Protein AF-A0A0K0DAY3-F1 (afdb_monomer)

Radius of gyration: 32.61 Å; Cα contacts (8 Å, |Δi|>4): 33; chains: 1; bounding box: 75×52×71 Å

pLDDT: mean 74.37, std 17.99, range [33.16, 95.38]

Secondary structure (DSSP, 8-state):
-HHHHHTT--HHHHHHHHHHHHSPPPPEEPTTS-EE--HHHHHHHHHHHHHHHHH-------------S-------HHHHHHHHHHS-------------PPPPP-----------------

Organism: Angiostrongylus cantonensis (NCBI:txid6313)

Mean predicted aligned error: 21.18 Å

Foldseek 3Di:
DVVCVVVVHDPVVVVVVVVVVPDQQAFDAAPVRDTHSDPVVVVVRVVVVVCCVVVPDDPDPPPPPPPPVPPPPPCDVVNVVCVVVVDDPDPDDPPDPPDDDDDDDDDDDDDDDDDDDDDDDD

Solvent-accessible surface area (backbone atoms only — not comparable to full-atom values): 8373 Å² total; per-residue (Å²): 85,68,69,29,54,76,68,75,42,62,45,71,58,46,50,50,50,50,51,58,68,69,52,72,72,75,59,44,69,45,96,92,65,51,74,35,63,50,66,72,60,40,50,49,53,53,49,53,53,51,48,53,62,72,68,59,73,75,82,66,76,79,78,74,74,69,84,76,72,79,69,72,73,87,75,49,70,67,56,56,53,46,54,63,68,67,53,77,81,70,76,75,80,75,86,70,87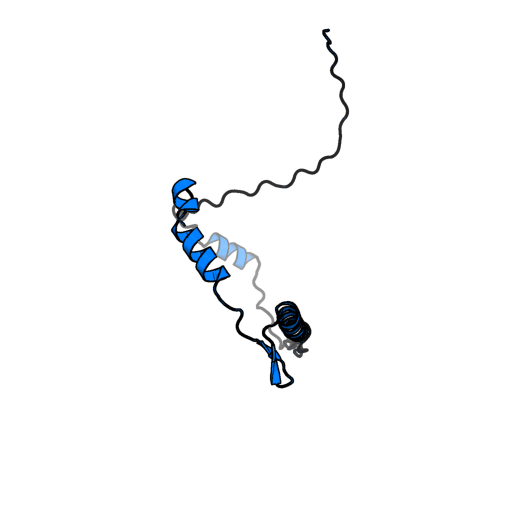,74,83,74,82,82,82,80,80,88,80,80,92,79,87,83,91,82,91,82,86,91,83,89,87,133

Structure (mmCIF, N/CA/C/O backbone):
data_AF-A0A0K0DAY3-F1
#
_entry.id   AF-A0A0K0DAY3-F1
#
loop_
_atom_site.group_PDB
_atom_site.id
_atom_site.type_symbol
_atom_site.label_atom_id
_atom_site.label_alt_id
_atom_site.label_comp_id
_atom_site.label_asym_id
_atom_site.label_entity_id
_atom_site.label_seq_id
_atom_site.pdbx_PDB_ins_code
_atom_site.Cartn_x
_atom_site.Cartn_y
_atom_site.Cartn_z
_atom_site.occupancy
_atom_site.B_iso_or_equiv
_atom_site.auth_seq_id
_atom_site.auth_comp_id
_atom_site.auth_asym_id
_atom_site.auth_atom_id
_atom_site.pdbx_PDB_model_num
ATOM 1 N N . MET A 1 1 ? 26.065 -5.518 -11.475 1.00 83.56 1 MET A N 1
ATOM 2 C CA . MET A 1 1 ? 26.593 -6.490 -10.483 1.00 83.56 1 MET A CA 1
ATOM 3 C C . MET A 1 1 ? 28.105 -6.432 -10.414 1.00 83.56 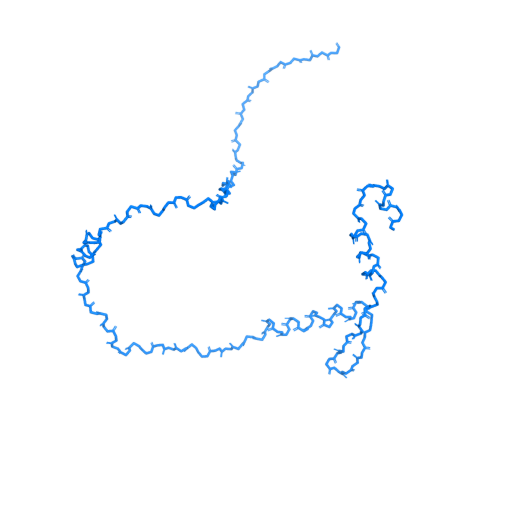1 MET A C 1
ATOM 5 O O . MET A 1 1 ? 28.600 -6.288 -9.309 1.00 83.56 1 MET A O 1
ATOM 9 N N . VAL A 1 2 ? 28.798 -6.466 -11.558 1.00 90.25 2 VAL A N 1
ATOM 10 C CA . VAL A 1 2 ? 30.248 -6.210 -11.654 1.00 90.25 2 VAL A CA 1
ATOM 11 C C . VAL A 1 2 ? 30.626 -4.896 -10.961 1.00 90.25 2 VAL A C 1
ATOM 13 O O . VAL A 1 2 ? 31.350 -4.930 -9.981 1.00 90.25 2 VAL A O 1
ATOM 16 N N . GLU A 1 3 ? 29.967 -3.791 -11.314 1.00 90.81 3 GLU A N 1
ATOM 17 C CA . GLU A 1 3 ? 30.142 -2.484 -10.650 1.00 90.81 3 GLU A CA 1
ATOM 18 C C . GLU A 1 3 ? 29.949 -2.529 -9.117 1.00 90.81 3 GLU A C 1
ATOM 20 O O . GLU A 1 3 ? 30.635 -1.849 -8.360 1.00 90.81 3 GLU A O 1
ATOM 25 N N . ALA A 1 4 ? 29.011 -3.347 -8.622 1.00 90.94 4 ALA A N 1
ATOM 26 C CA . ALA A 1 4 ? 28.788 -3.485 -7.183 1.00 90.94 4 ALA A CA 1
ATOM 27 C C . ALA A 1 4 ? 29.908 -4.292 -6.514 1.00 90.94 4 ALA A C 1
ATOM 29 O O . ALA A 1 4 ? 30.287 -3.960 -5.398 1.00 90.94 4 ALA A O 1
ATOM 30 N N . ALA A 1 5 ? 30.435 -5.316 -7.188 1.00 88.62 5 ALA A N 1
ATOM 31 C CA . ALA A 1 5 ? 31.583 -6.079 -6.715 1.00 88.62 5 ALA A CA 1
ATOM 32 C C . ALA A 1 5 ? 32.853 -5.212 -6.690 1.00 88.62 5 ALA A C 1
ATOM 34 O O . ALA A 1 5 ? 33.562 -5.212 -5.690 1.00 88.62 5 ALA A O 1
ATOM 35 N N . GLU A 1 6 ? 33.080 -4.414 -7.736 1.00 92.56 6 GLU A N 1
ATOM 36 C CA . GLU A 1 6 ? 34.196 -3.462 -7.827 1.00 92.56 6 GLU A CA 1
ATOM 37 C C . GLU A 1 6 ? 34.113 -2.374 -6.750 1.00 92.56 6 GLU A C 1
ATOM 39 O O . GLU A 1 6 ? 35.113 -2.029 -6.131 1.00 92.56 6 GLU A O 1
ATOM 44 N N . ALA A 1 7 ? 32.908 -1.879 -6.458 1.00 94.38 7 ALA A N 1
ATOM 45 C CA . ALA A 1 7 ? 32.684 -0.875 -5.422 1.00 94.38 7 ALA A CA 1
ATOM 46 C C . ALA A 1 7 ? 32.598 -1.446 -3.989 1.00 94.38 7 ALA A C 1
ATOM 48 O O . ALA A 1 7 ? 32.234 -0.709 -3.072 1.00 94.38 7 ALA A O 1
ATOM 49 N N . GLY A 1 8 ? 32.831 -2.751 -3.782 1.00 92.94 8 GLY A N 1
ATOM 50 C CA . GLY A 1 8 ? 32.694 -3.406 -2.470 1.00 92.94 8 GLY A CA 1
ATOM 51 C C . GLY A 1 8 ? 31.265 -3.387 -1.900 1.00 92.94 8 GLY A C 1
ATOM 52 O O . GLY A 1 8 ? 31.049 -3.549 -0.700 1.00 92.94 8 GLY A O 1
ATOM 53 N N . LYS A 1 9 ? 30.262 -3.161 -2.752 1.00 92.94 9 LYS A N 1
ATOM 54 C CA . LYS A 1 9 ? 28.839 -3.102 -2.402 1.00 92.94 9 LYS A CA 1
ATOM 55 C C . LYS A 1 9 ? 28.224 -4.506 -2.420 1.00 92.94 9 LYS A C 1
ATOM 57 O O . LYS A 1 9 ? 28.708 -5.440 -3.051 1.00 92.94 9 LYS A O 1
ATOM 62 N N . SER A 1 10 ? 27.075 -4.665 -1.761 1.00 94.88 10 SER A N 1
ATOM 63 C CA . SER A 1 10 ? 26.371 -5.954 -1.711 1.00 94.88 10 SER A CA 1
ATOM 64 C C . SER A 1 10 ? 25.886 -6.412 -3.095 1.00 94.88 10 SER A C 1
ATOM 66 O O . SER A 1 10 ? 24.924 -5.865 -3.646 1.00 94.88 10 SER A O 1
ATOM 68 N N . ILE A 1 11 ? 26.483 -7.492 -3.611 1.00 95.38 11 ILE A N 1
ATOM 69 C CA . ILE A 1 11 ? 26.072 -8.155 -4.860 1.00 95.38 11 ILE A CA 1
ATOM 70 C C . ILE A 1 11 ? 24.615 -8.626 -4.771 1.00 95.38 11 ILE A C 1
ATOM 72 O O . ILE A 1 11 ? 23.840 -8.418 -5.704 1.00 95.38 11 ILE A O 1
ATOM 76 N N . ARG A 1 12 ? 24.196 -9.179 -3.621 1.00 95.06 12 ARG A N 1
ATOM 77 C CA . ARG A 1 12 ? 22.806 -9.615 -3.387 1.00 95.06 12 ARG A CA 1
ATOM 78 C C . ARG A 1 12 ? 21.817 -8.458 -3.536 1.00 95.06 12 ARG A C 1
ATOM 80 O O . ARG A 1 12 ? 20.755 -8.634 -4.135 1.00 95.06 12 ARG A O 1
ATOM 87 N N . LYS A 1 13 ? 22.156 -7.277 -3.008 1.00 93.75 13 LYS A N 1
ATOM 88 C CA . LYS A 1 13 ? 21.317 -6.076 -3.130 1.00 93.75 13 LYS A CA 1
ATOM 89 C C . LYS A 1 13 ? 21.260 -5.591 -4.579 1.00 93.75 13 LYS A C 1
ATOM 91 O O . LYS A 1 13 ? 20.166 -5.321 -5.063 1.00 93.75 13 LYS A O 1
ATOM 96 N N . ALA A 1 14 ? 22.398 -5.562 -5.276 1.00 94.38 14 ALA A N 1
ATOM 97 C CA . ALA A 1 14 ? 22.475 -5.166 -6.683 1.00 94.38 14 ALA A CA 1
ATOM 98 C C . ALA A 1 14 ? 21.703 -6.120 -7.614 1.00 94.38 14 ALA A C 1
ATOM 100 O O . ALA A 1 14 ? 21.032 -5.684 -8.547 1.00 94.38 14 ALA A O 1
ATOM 101 N N . HIS A 1 15 ? 21.755 -7.425 -7.343 1.00 92.94 15 HIS A N 1
ATOM 102 C CA . HIS A 1 15 ? 20.961 -8.415 -8.065 1.00 92.94 15 HIS A CA 1
ATOM 103 C C . HIS A 1 15 ? 19.460 -8.188 -7.844 1.00 92.94 15 HIS A C 1
ATOM 105 O O . HIS A 1 15 ? 18.690 -8.149 -8.801 1.00 92.94 15 HIS A O 1
ATOM 111 N N . ARG A 1 16 ? 19.039 -7.968 -6.588 1.00 93.25 16 ARG A N 1
ATOM 112 C CA . ARG A 1 16 ? 17.636 -7.678 -6.257 1.00 93.25 16 ARG A CA 1
ATOM 113 C C . ARG A 1 16 ? 17.143 -6.398 -6.931 1.00 93.25 16 ARG A C 1
ATOM 115 O O . ARG A 1 16 ? 16.060 -6.409 -7.500 1.00 93.25 16 ARG A O 1
ATOM 122 N N . SER A 1 17 ? 17.915 -5.313 -6.897 1.00 89.44 17 SER A N 1
ATOM 123 C CA . SER A 1 17 ? 17.518 -4.059 -7.548 1.00 89.44 17 SER A CA 1
ATOM 124 C C . SER A 1 17 ? 17.414 -4.209 -9.063 1.00 89.44 17 SER A C 1
ATOM 126 O O . SER A 1 17 ? 16.488 -3.670 -9.656 1.00 89.44 17 SER A O 1
ATOM 128 N N . PHE A 1 18 ? 18.310 -4.980 -9.686 1.00 87.44 18 PHE A N 1
ATOM 129 C CA . PHE A 1 18 ? 18.237 -5.275 -11.115 1.00 87.44 18 PHE A CA 1
ATOM 130 C C . PHE A 1 18 ? 16.995 -6.101 -11.471 1.00 87.44 18 PHE A C 1
ATOM 132 O O . PHE A 1 18 ? 16.288 -5.774 -12.422 1.00 87.44 18 PHE A O 1
ATOM 139 N N . ALA A 1 19 ? 16.688 -7.133 -10.681 1.00 88.75 19 ALA A N 1
ATOM 140 C CA . ALA A 1 19 ? 15.468 -7.917 -10.848 1.00 88.75 19 ALA A CA 1
ATOM 141 C C . ALA A 1 19 ? 14.214 -7.044 -10.683 1.00 88.75 19 ALA A C 1
ATOM 143 O O . ALA A 1 19 ? 13.317 -7.106 -11.516 1.00 88.75 19 ALA A O 1
ATOM 144 N N . ASN A 1 20 ? 14.190 -6.175 -9.669 1.00 85.69 20 ASN A N 1
ATOM 145 C CA . ASN A 1 20 ? 13.092 -5.240 -9.434 1.00 85.69 20 ASN A CA 1
ATOM 146 C C . ASN A 1 20 ? 12.931 -4.230 -10.578 1.00 85.69 20 ASN A C 1
ATOM 148 O O . ASN A 1 20 ? 11.807 -3.944 -10.966 1.00 85.69 20 ASN A O 1
ATOM 152 N N . TYR A 1 21 ? 14.034 -3.725 -11.140 1.00 80.56 21 TYR A N 1
ATOM 153 C CA . TYR A 1 21 ? 14.014 -2.833 -12.303 1.00 80.56 21 TYR A CA 1
ATOM 154 C C . TYR A 1 21 ? 13.486 -3.531 -13.563 1.00 80.56 21 TYR A C 1
ATOM 156 O O . TYR A 1 21 ? 12.726 -2.948 -14.331 1.00 80.56 21 TYR A O 1
ATOM 164 N N . LYS A 1 22 ? 13.878 -4.792 -13.780 1.00 79.75 22 LYS A N 1
ATOM 165 C CA . LYS A 1 22 ? 13.428 -5.596 -14.924 1.00 79.75 22 LYS A CA 1
ATOM 166 C C . LYS A 1 22 ? 11.971 -6.046 -14.785 1.00 79.75 22 LYS A C 1
ATOM 168 O O . LYS A 1 22 ? 11.334 -6.361 -15.792 1.00 79.75 22 LYS A O 1
ATOM 173 N N . ASN A 1 23 ? 11.456 -6.108 -13.560 1.00 82.50 23 ASN A N 1
ATOM 174 C CA . ASN A 1 23 ? 10.094 -6.543 -13.309 1.00 82.50 23 ASN A CA 1
ATOM 175 C C . ASN A 1 23 ? 9.117 -5.536 -13.929 1.00 82.50 23 ASN A C 1
ATOM 177 O O . ASN A 1 23 ? 9.070 -4.370 -13.543 1.00 82.50 23 ASN A O 1
ATOM 181 N N . LYS A 1 24 ? 8.342 -5.979 -14.922 1.00 71.88 24 LYS A N 1
ATOM 182 C CA . LYS A 1 24 ? 7.304 -5.143 -15.530 1.00 71.88 24 LYS A CA 1
ATOM 183 C C . LYS A 1 24 ? 6.161 -4.983 -14.530 1.00 71.88 24 LYS A C 1
ATOM 185 O O . LYS A 1 24 ? 5.732 -5.966 -13.929 1.00 71.88 24 LYS A O 1
ATOM 190 N N . MET A 1 25 ? 5.663 -3.756 -14.370 1.00 72.44 25 MET A N 1
ATOM 191 C CA . 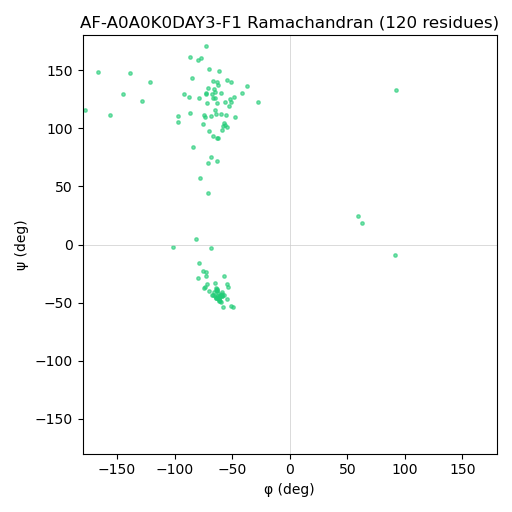MET A 1 25 ? 4.455 -3.501 -13.583 1.00 72.44 25 MET A CA 1
ATOM 192 C C . MET A 1 25 ? 3.302 -4.340 -14.149 1.00 72.44 25 MET A C 1
ATOM 194 O O . MET A 1 25 ? 2.990 -4.248 -15.337 1.00 72.44 25 MET A O 1
ATOM 198 N N . VAL A 1 26 ? 2.699 -5.181 -13.307 1.00 80.56 26 VAL A N 1
ATOM 199 C CA . VAL A 1 26 ? 1.493 -5.940 -13.659 1.00 80.56 26 VAL A CA 1
ATOM 200 C C . VAL A 1 26 ? 0.355 -4.940 -13.823 1.00 80.56 26 VAL A C 1
ATOM 202 O O . VAL A 1 26 ? 0.171 -4.089 -12.958 1.00 80.56 26 VAL A O 1
ATOM 205 N N . ALA A 1 27 ? -0.383 -5.010 -14.930 1.00 84.94 27 ALA A N 1
ATOM 206 C CA . ALA A 1 27 ? -1.494 -4.099 -15.173 1.00 84.94 27 ALA A CA 1
ATOM 207 C C . ALA A 1 27 ? -2.550 -4.220 -14.061 1.00 84.94 27 ALA A C 1
ATOM 209 O O . ALA A 1 27 ? -2.986 -5.329 -13.750 1.00 84.94 27 ALA A O 1
ATOM 210 N N . LEU A 1 28 ? -2.976 -3.092 -13.486 1.00 90.25 28 LEU A N 1
ATOM 211 C CA . LEU A 1 28 ? -4.098 -3.075 -12.547 1.00 90.25 28 LEU A CA 1
ATOM 212 C C . LEU A 1 28 ? -5.410 -2.980 -13.302 1.00 90.25 28 LEU A C 1
ATOM 214 O O . LEU A 1 28 ? -5.520 -2.276 -14.308 1.00 90.25 28 LEU A O 1
ATOM 218 N N . ARG A 1 29 ? -6.418 -3.670 -12.779 1.00 90.94 29 ARG A N 1
ATOM 219 C CA . ARG A 1 29 ? -7.780 -3.609 -13.287 1.00 90.94 29 ARG A CA 1
ATOM 220 C C . ARG A 1 29 ? -8.553 -2.527 -12.542 1.00 90.94 29 ARG A C 1
ATOM 222 O O . ARG A 1 29 ? -8.556 -2.508 -11.315 1.00 90.94 29 ARG A O 1
ATOM 229 N N . ARG A 1 30 ? -9.214 -1.649 -13.288 1.00 90.25 30 ARG A N 1
ATOM 230 C CA . ARG A 1 30 ? -10.178 -0.692 -12.748 1.00 90.25 30 ARG A CA 1
ATOM 231 C C . ARG A 1 30 ? -11.522 -1.347 -12.427 1.00 90.25 30 ARG A C 1
ATOM 233 O O . ARG A 1 30 ? -11.839 -2.385 -13.013 1.00 90.25 30 ARG A O 1
ATOM 240 N N . PRO A 1 31 ? -12.346 -0.714 -11.574 1.00 87.81 31 PRO A N 1
ATOM 241 C CA . PRO A 1 31 ? -13.730 -1.136 -11.354 1.00 87.81 31 PRO A CA 1
ATOM 242 C C . PRO A 1 31 ? -14.549 -1.227 -12.654 1.00 87.81 31 PRO A C 1
ATOM 244 O O . PRO A 1 31 ? -15.341 -2.148 -12.813 1.00 87.81 31 PRO A O 1
ATOM 247 N N . ASP A 1 32 ? -14.283 -0.345 -13.626 1.00 88.38 32 ASP A N 1
ATOM 248 C CA . ASP A 1 32 ? -14.890 -0.359 -14.970 1.00 88.38 32 ASP A CA 1
ATOM 249 C C . ASP A 1 32 ? -14.453 -1.550 -15.857 1.00 88.38 32 ASP A C 1
ATOM 251 O O . ASP A 1 32 ? -14.937 -1.715 -16.974 1.00 88.38 32 ASP A O 1
ATOM 255 N N . GLY A 1 33 ? -13.540 -2.398 -15.370 1.00 87.94 33 GLY A N 1
ATOM 256 C CA . GLY A 1 33 ? -13.015 -3.559 -16.082 1.00 87.94 33 GLY A CA 1
ATOM 257 C C . GLY A 1 33 ? -11.755 -3.295 -16.909 1.00 87.94 33 GLY A C 1
ATOM 258 O O . GLY A 1 33 ? -11.123 -4.255 -17.352 1.00 87.94 33 GLY A O 1
ATOM 259 N N . THR A 1 34 ? -11.338 -2.041 -17.074 1.00 92.31 34 THR A N 1
ATOM 260 C CA . THR A 1 34 ? -10.187 -1.669 -17.904 1.00 92.31 34 THR A CA 1
ATOM 261 C C . THR A 1 34 ? -8.874 -2.072 -17.239 1.00 92.31 34 THR A C 1
ATOM 263 O O . THR A 1 34 ? -8.608 -1.725 -16.086 1.00 92.31 34 THR A O 1
ATOM 266 N N . LEU A 1 35 ? -8.008 -2.771 -17.975 1.00 90.38 35 LEU A N 1
ATOM 267 C CA . LEU A 1 35 ? -6.650 -3.091 -17.533 1.00 90.38 35 LEU A CA 1
ATOM 268 C C . LEU A 1 35 ? -5.689 -1.962 -17.902 1.00 90.38 35 LEU A C 1
ATOM 270 O O . LEU A 1 35 ? -5.596 -1.568 -19.061 1.00 90.38 35 LEU A O 1
ATOM 274 N N . THR A 1 36 ? -4.937 -1.466 -16.922 1.00 89.12 36 THR A N 1
ATOM 275 C CA . THR A 1 36 ? -3.984 -0.374 -17.117 1.00 89.12 36 THR A CA 1
ATOM 276 C C . THR A 1 36 ? -2.605 -0.731 -16.582 1.00 89.12 36 THR A C 1
ATOM 278 O O . THR A 1 36 ? -2.447 -1.025 -15.402 1.00 89.12 36 THR A O 1
ATOM 281 N N . ALA A 1 37 ? -1.591 -0.650 -17.445 1.00 85.56 37 ALA A N 1
ATOM 282 C CA . ALA A 1 37 ? -0.180 -0.854 -17.092 1.00 85.56 37 ALA A CA 1
ATOM 283 C C . ALA A 1 37 ? 0.609 0.464 -16.938 1.00 85.56 37 ALA A C 1
ATOM 285 O O . ALA A 1 37 ? 1.805 0.451 -16.649 1.00 85.56 37 ALA A O 1
ATOM 286 N N . TYR A 1 38 ? -0.034 1.616 -17.173 1.00 88.69 38 TYR A N 1
ATOM 287 C CA . TYR A 1 38 ? 0.611 2.923 -17.056 1.00 88.69 38 TYR A CA 1
ATOM 288 C C . TYR A 1 38 ? 0.719 3.356 -15.592 1.00 88.69 38 TYR A C 1
ATOM 290 O O . TYR A 1 38 ? -0.292 3.456 -14.898 1.00 88.69 38 TYR A O 1
ATOM 298 N N . ARG A 1 39 ? 1.939 3.691 -15.152 1.00 87.56 39 ARG A N 1
ATOM 299 C CA . ARG A 1 39 ? 2.257 4.016 -13.754 1.00 87.56 39 ARG A CA 1
ATOM 300 C C . ARG A 1 39 ? 1.312 5.044 -13.124 1.00 87.56 39 ARG A C 1
ATOM 302 O O . ARG A 1 39 ? 0.718 4.727 -12.104 1.00 87.56 39 ARG A O 1
ATOM 309 N N . LYS A 1 40 ? 1.107 6.224 -13.730 1.00 90.50 40 LYS A N 1
ATOM 310 C CA . LYS A 1 40 ? 0.234 7.254 -13.118 1.00 90.50 40 LYS A CA 1
ATOM 311 C C . LYS A 1 40 ? -1.223 6.811 -13.019 1.00 90.50 40 LYS A C 1
ATOM 313 O O . LYS A 1 40 ? -1.942 7.207 -12.109 1.00 90.50 40 LYS A O 1
ATOM 318 N N . ALA A 1 41 ? -1.681 6.014 -13.979 1.00 89.69 41 ALA A N 1
ATOM 319 C CA . ALA A 1 41 ? -3.044 5.511 -13.953 1.00 89.69 41 ALA A CA 1
ATOM 320 C C . ALA A 1 41 ? -3.205 4.413 -12.893 1.00 89.69 41 ALA A C 1
ATOM 322 O O . ALA A 1 41 ? -4.209 4.406 -12.193 1.00 89.69 41 ALA A O 1
ATOM 323 N N . MET A 1 42 ? -2.198 3.558 -12.704 1.00 91.12 42 MET A N 1
ATOM 324 C CA . MET A 1 42 ? -2.152 2.610 -11.588 1.00 91.12 42 MET A CA 1
ATOM 325 C C . MET A 1 42 ? -2.092 3.316 -10.229 1.00 91.12 42 MET A C 1
ATOM 327 O O . MET A 1 42 ? -2.841 2.945 -9.335 1.00 91.12 42 MET A O 1
ATOM 331 N N . GLU A 1 43 ? -1.264 4.356 -10.089 1.00 91.81 43 GLU A N 1
ATOM 332 C CA . GLU A 1 43 ? -1.216 5.205 -8.888 1.00 91.81 43 GLU A CA 1
ATOM 333 C C . GLU A 1 43 ? -2.615 5.759 -8.578 1.00 91.81 43 GLU A C 1
ATOM 335 O O . GLU A 1 43 ? -3.100 5.608 -7.460 1.00 91.81 43 GLU A O 1
ATOM 340 N N . LYS A 1 44 ? -3.323 6.294 -9.583 1.00 94.12 44 LYS A N 1
ATOM 341 C CA . LYS A 1 44 ? -4.701 6.777 -9.414 1.00 94.12 44 LYS A CA 1
ATOM 342 C C . LYS A 1 44 ? -5.664 5.683 -8.935 1.00 94.12 44 LYS A C 1
ATOM 344 O O . LYS A 1 44 ? -6.450 5.952 -8.037 1.00 94.12 44 LYS A O 1
ATOM 349 N N . ILE A 1 45 ? -5.599 4.477 -9.507 1.00 92.94 45 ILE A N 1
ATOM 350 C CA . ILE A 1 45 ? -6.449 3.340 -9.101 1.00 92.94 45 ILE A CA 1
ATOM 351 C C . ILE A 1 45 ? -6.213 2.981 -7.631 1.00 92.94 45 ILE A C 1
ATOM 353 O O . ILE A 1 45 ? -7.163 2.754 -6.892 1.00 92.94 45 ILE A O 1
ATOM 357 N N . ILE A 1 46 ? -4.948 2.950 -7.207 1.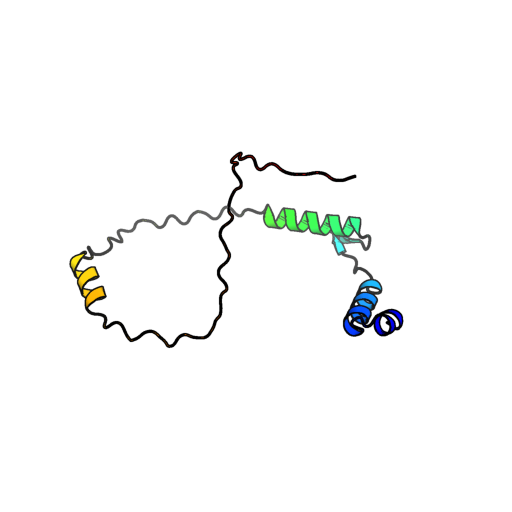00 93.06 46 ILE A N 1
ATOM 358 C CA . ILE A 1 46 ? -4.572 2.651 -5.822 1.00 93.06 46 ILE A CA 1
ATOM 359 C C . ILE A 1 46 ? -5.100 3.737 -4.879 1.00 93.06 46 ILE A C 1
ATOM 361 O O . ILE A 1 46 ? -5.676 3.412 -3.845 1.00 93.06 46 ILE A O 1
ATOM 365 N N . HIS A 1 47 ? -4.927 5.012 -5.235 1.00 93.38 47 HIS A N 1
ATOM 366 C CA . HIS A 1 47 ? -5.420 6.125 -4.424 1.00 93.38 47 HIS A CA 1
ATOM 367 C C . HIS A 1 47 ? -6.937 6.083 -4.254 1.00 93.38 47 HIS A C 1
ATOM 369 O O . HIS A 1 47 ? -7.414 6.154 -3.132 1.00 93.38 47 HIS A O 1
ATOM 375 N N . GLU A 1 48 ? -7.674 5.913 -5.348 1.00 94.00 48 GLU A N 1
ATOM 376 C CA . GLU A 1 48 ? -9.137 5.831 -5.339 1.00 94.00 48 GLU A CA 1
ATOM 377 C C . GLU A 1 48 ? -9.636 4.671 -4.464 1.00 94.00 48 GLU A C 1
ATOM 379 O O . GLU A 1 48 ? -10.519 4.870 -3.636 1.00 94.00 48 GLU A O 1
ATOM 384 N N . TYR A 1 49 ? -9.007 3.494 -4.573 1.00 91.25 49 TYR A N 1
ATOM 385 C CA . TYR A 1 49 ? -9.334 2.326 -3.753 1.00 91.25 49 TYR A CA 1
ATOM 386 C C . TYR A 1 49 ? -9.120 2.568 -2.254 1.00 91.25 49 TYR A C 1
ATOM 388 O O . TYR A 1 49 ? -9.983 2.243 -1.442 1.00 91.25 49 TYR A O 1
ATOM 396 N N . TYR A 1 50 ? -7.965 3.116 -1.867 1.00 91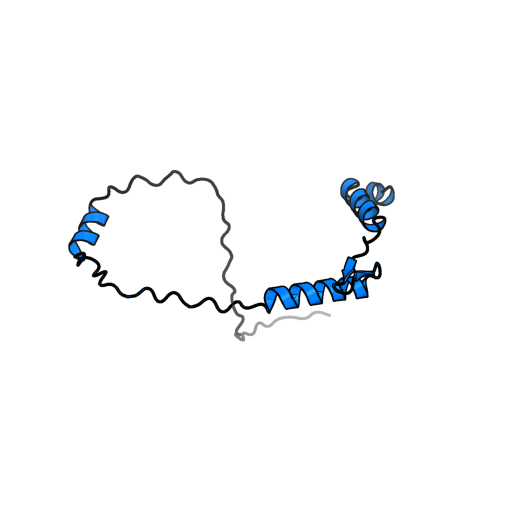.81 50 TYR A N 1
ATOM 397 C CA . TYR A 1 50 ? -7.686 3.350 -0.452 1.00 91.81 50 TYR A CA 1
ATOM 398 C C . TYR A 1 50 ? -8.509 4.504 0.116 1.00 91.81 50 TYR A C 1
ATOM 400 O O . TYR A 1 50 ? -8.914 4.414 1.269 1.00 91.81 50 TYR A O 1
ATOM 408 N N . SER A 1 51 ? -8.793 5.546 -0.669 1.00 91.25 51 SER A N 1
ATOM 409 C CA . SER A 1 51 ? -9.720 6.602 -0.257 1.00 91.25 51 SER A CA 1
ATOM 410 C C . SER A 1 51 ? -11.093 6.023 0.066 1.00 91.25 51 SER A C 1
ATOM 412 O O . SER A 1 51 ? -11.537 6.162 1.195 1.00 91.25 51 SER A O 1
ATOM 414 N N . ASP A 1 52 ? -11.702 5.272 -0.855 1.00 89.62 52 ASP A N 1
ATOM 415 C CA . ASP A 1 52 ? -13.005 4.631 -0.624 1.00 89.62 52 ASP A CA 1
ATOM 416 C C . ASP A 1 52 ? -12.990 3.714 0.613 1.00 89.62 52 ASP A C 1
ATOM 418 O O . ASP A 1 52 ? -13.868 3.784 1.471 1.00 89.62 52 ASP A O 1
ATOM 422 N N . LEU A 1 53 ? -11.930 2.913 0.772 1.00 88.75 53 LEU A N 1
ATOM 423 C CA . LEU A 1 53 ? -11.788 2.012 1.914 1.00 88.75 53 LEU A CA 1
ATOM 424 C C . LEU A 1 53 ? -11.736 2.760 3.254 1.00 88.75 53 LEU A C 1
ATOM 426 O O . LEU A 1 53 ? -12.410 2.357 4.200 1.00 88.75 53 LEU A O 1
ATOM 430 N N . PHE A 1 54 ? -10.937 3.823 3.358 1.00 85.56 54 PHE A N 1
ATOM 431 C CA . PHE A 1 54 ? -10.788 4.568 4.611 1.00 85.56 54 PHE A CA 1
ATOM 432 C C . PHE A 1 54 ? -11.942 5.543 4.869 1.00 85.56 54 PHE A C 1
ATOM 434 O O . PHE A 1 54 ? -12.284 5.761 6.031 1.00 85.56 54 PHE A O 1
ATOM 441 N N . ASP A 1 55 ? -12.580 6.059 3.819 1.00 85.12 55 ASP A N 1
ATOM 442 C CA . ASP A 1 55 ? -13.744 6.944 3.913 1.00 85.12 55 ASP A CA 1
ATOM 443 C C . ASP A 1 55 ? -15.044 6.165 4.195 1.00 85.12 55 ASP A C 1
ATOM 445 O O . ASP A 1 55 ? -16.037 6.748 4.638 1.00 85.12 55 ASP A O 1
ATOM 449 N N . SER A 1 56 ? -15.047 4.838 4.000 1.00 80.00 56 SER A N 1
ATOM 450 C CA . SER A 1 56 ? -16.173 3.952 4.324 1.00 80.00 56 SER A CA 1
ATOM 451 C C . SER A 1 56 ? -16.363 3.777 5.841 1.00 80.00 56 SER A C 1
ATOM 453 O O . SER A 1 56 ? -16.112 2.735 6.446 1.00 80.00 56 SER A O 1
ATOM 455 N N . HIS A 1 57 ? -16.817 4.828 6.517 1.00 76.50 57 HIS A N 1
ATOM 456 C CA . HIS A 1 57 ? -17.211 4.738 7.917 1.00 76.50 57 HIS A CA 1
ATOM 457 C C . HIS A 1 57 ? -18.570 4.046 8.026 1.00 76.50 57 HIS A C 1
ATOM 459 O O . HIS A 1 57 ? -19.626 4.630 7.782 1.00 76.50 57 HIS A O 1
ATOM 465 N N . VAL A 1 58 ? -18.545 2.776 8.427 1.00 72.19 58 VAL A N 1
ATOM 466 C CA . VAL A 1 58 ? -19.739 2.094 8.917 1.00 72.19 58 VAL A CA 1
ATOM 467 C C . VAL A 1 58 ? -20.089 2.736 10.255 1.00 72.19 58 VAL A C 1
ATOM 469 O O . VAL A 1 58 ? -19.364 2.563 11.234 1.00 72.19 58 VAL A O 1
ATOM 472 N N . TYR A 1 59 ? -21.196 3.479 10.307 1.00 70.38 59 TYR A N 1
ATOM 473 C CA . TYR A 1 59 ? -21.812 3.848 11.578 1.00 70.38 59 TYR A CA 1
ATOM 474 C C . TYR A 1 59 ? -22.246 2.559 12.268 1.00 70.38 59 TYR A C 1
ATOM 476 O O . TYR A 1 59 ? -23.334 2.036 12.026 1.00 70.38 59 TYR A O 1
ATOM 484 N N . LEU A 1 60 ? -21.366 2.009 13.099 1.00 71.94 60 LEU A N 1
ATOM 485 C CA . LEU A 1 60 ? -21.758 0.968 14.024 1.00 71.94 60 LEU A CA 1
ATOM 486 C C . LEU A 1 60 ? -22.717 1.622 15.018 1.00 71.94 60 LEU A C 1
ATOM 488 O O . LEU A 1 60 ? -22.357 2.647 15.608 1.00 71.94 60 LEU A O 1
ATOM 492 N N . PRO A 1 61 ? -23.930 1.073 15.206 1.00 72.56 61 PRO A N 1
ATOM 493 C CA . PRO A 1 61 ? -24.750 1.462 16.333 1.00 72.56 61 PRO A CA 1
ATOM 494 C C . PRO A 1 61 ? -23.884 1.285 17.572 1.00 72.56 61 PRO A C 1
ATOM 496 O O . PRO A 1 61 ? -23.381 0.186 17.823 1.00 72.56 61 PRO A O 1
ATOM 499 N N . LEU A 1 62 ? -23.654 2.374 18.303 1.00 71.06 62 LEU A N 1
ATOM 500 C CA . LEU A 1 62 ? -23.046 2.291 19.616 1.00 71.06 62 LEU A CA 1
ATOM 501 C C . LEU A 1 62 ? -23.934 1.329 20.405 1.00 71.06 62 LEU A C 1
ATOM 503 O O . LEU A 1 62 ? -25.107 1.623 20.634 1.00 71.06 62 LEU A O 1
ATOM 507 N N . TYR A 1 63 ? -23.417 0.143 20.722 1.00 63.94 63 TYR A N 1
ATOM 508 C CA . TYR A 1 63 ? -24.114 -0.771 21.608 1.00 63.94 63 TYR A CA 1
ATOM 509 C C . TYR A 1 63 ? -24.111 -0.075 22.964 1.00 63.94 63 TYR A C 1
ATOM 511 O O . TYR A 1 63 ? -23.118 -0.124 23.688 1.00 63.94 63 TYR A O 1
ATOM 519 N N . GLU A 1 64 ? -25.175 0.676 23.254 1.00 68.19 64 GLU A N 1
ATOM 520 C CA .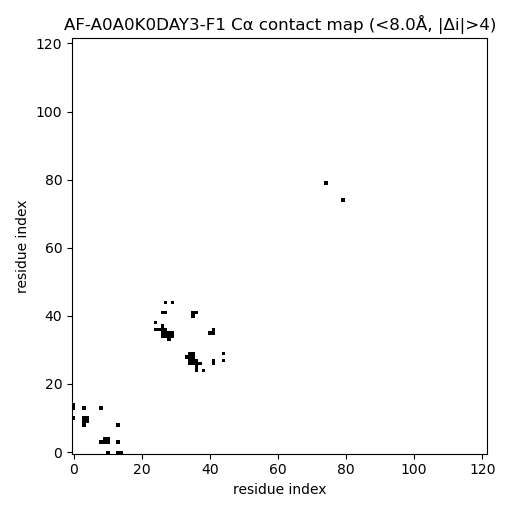 GLU A 1 64 ? -25.451 1.150 24.598 1.00 68.19 64 GLU A CA 1
ATOM 521 C C . GLU A 1 64 ? -25.512 -0.107 25.454 1.00 68.19 64 GLU A C 1
ATOM 523 O O . GLU A 1 64 ? -26.478 -0.873 25.402 1.00 68.19 64 GLU A O 1
ATOM 528 N N . ILE A 1 65 ? -24.437 -0.356 26.201 1.00 65.81 65 ILE A N 1
ATOM 529 C CA . ILE A 1 65 ? -24.485 -1.267 27.329 1.00 65.81 65 ILE A CA 1
ATOM 530 C C . ILE A 1 65 ? -25.568 -0.662 28.213 1.00 65.81 65 ILE A C 1
ATOM 532 O O . ILE A 1 65 ? -25.358 0.374 28.840 1.00 65.81 65 ILE A O 1
ATOM 536 N N . LYS A 1 66 ? -26.768 -1.248 28.169 1.00 65.69 66 LYS A N 1
ATOM 537 C CA . LYS A 1 66 ? -27.811 -0.956 29.143 1.00 65.69 66 LYS A CA 1
ATOM 538 C C . LYS A 1 66 ? -27.118 -1.129 30.489 1.00 65.69 66 LYS A C 1
ATOM 540 O O . LYS A 1 66 ? -26.546 -2.189 30.724 1.00 65.69 66 LYS A O 1
ATOM 545 N N . GLU A 1 67 ? -27.114 -0.095 31.324 1.00 62.19 67 GLU A N 1
ATOM 546 C CA . GLU A 1 67 ? -26.769 -0.226 32.738 1.00 62.19 67 GLU A CA 1
ATOM 547 C C . GLU A 1 67 ? -27.829 -1.133 33.380 1.00 62.19 67 GLU A C 1
ATOM 549 O O . GLU A 1 67 ? -28.731 -0.680 34.080 1.00 62.19 67 GLU A O 1
ATOM 554 N N . ASP A 1 68 ? -27.800 -2.428 33.072 1.00 61.53 68 ASP A N 1
ATOM 555 C CA . ASP A 1 68 ? -28.705 -3.432 33.602 1.00 61.53 68 ASP A CA 1
ATOM 556 C C . ASP A 1 68 ? -28.262 -3.804 35.015 1.00 61.53 68 ASP A C 1
ATOM 558 O O . ASP A 1 68 ? -27.976 -4.944 35.351 1.00 61.53 68 ASP A O 1
ATOM 562 N N . GLY A 1 69 ? -28.200 -2.793 35.880 1.00 60.78 69 GLY A N 1
ATOM 563 C CA . GLY A 1 69 ? -28.071 -2.990 37.311 1.00 60.78 69 GLY A CA 1
ATOM 564 C C . GLY A 1 69 ? -26.821 -3.754 37.734 1.00 60.78 69 GLY A C 1
ATOM 565 O O . GLY A 1 69 ? -26.842 -4.329 38.823 1.00 60.78 69 GLY A O 1
ATOM 566 N N . TYR A 1 70 ? -25.738 -3.749 36.941 1.00 64.88 70 TYR A N 1
ATOM 567 C CA . TYR A 1 70 ? -24.428 -4.183 37.427 1.00 64.88 70 TYR A CA 1
ATOM 568 C C . TYR A 1 70 ? -23.917 -3.173 38.459 1.00 64.88 70 TYR A C 1
ATOM 570 O O . TYR A 1 70 ? -23.046 -2.337 38.219 1.00 64.88 70 TYR A O 1
ATOM 578 N N . VAL A 1 71 ? -24.508 -3.251 39.646 1.00 68.69 71 VAL A N 1
ATOM 579 C CA . VAL A 1 71 ? -23.992 -2.666 40.865 1.00 68.69 71 VAL A CA 1
ATOM 580 C C . VAL A 1 71 ? -22.770 -3.500 41.196 1.00 68.69 71 VAL A C 1
ATOM 582 O O . VAL A 1 71 ? -22.881 -4.601 41.739 1.00 68.69 71 VAL A O 1
ATOM 585 N N . ALA A 1 72 ? -21.596 -2.995 40.815 1.00 68.06 72 ALA A N 1
ATO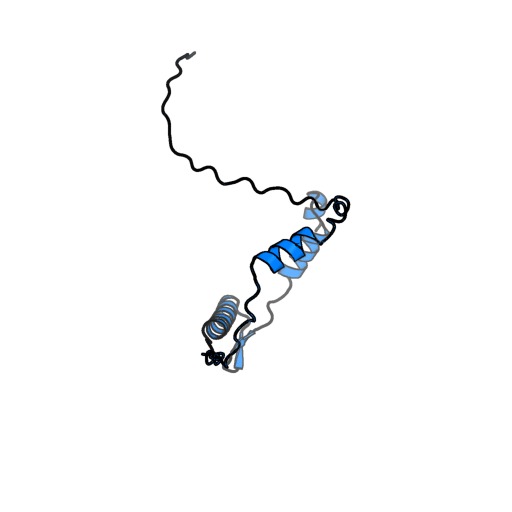M 586 C CA . ALA A 1 72 ? -20.344 -3.540 41.304 1.00 68.06 72 ALA A CA 1
ATOM 587 C C . ALA A 1 72 ? -20.470 -3.667 42.834 1.00 68.06 72 ALA A C 1
ATOM 589 O O . ALA A 1 72 ? -20.861 -2.686 43.481 1.00 68.06 72 ALA A O 1
ATOM 590 N N . PRO A 1 73 ? -20.203 -4.849 43.421 1.00 68.38 73 PRO A N 1
ATOM 591 C CA . PRO A 1 73 ? -20.265 -5.011 44.864 1.00 68.38 73 PRO A CA 1
ATOM 592 C C . PRO A 1 73 ? -19.434 -3.903 45.512 1.00 68.38 73 PRO A C 1
ATOM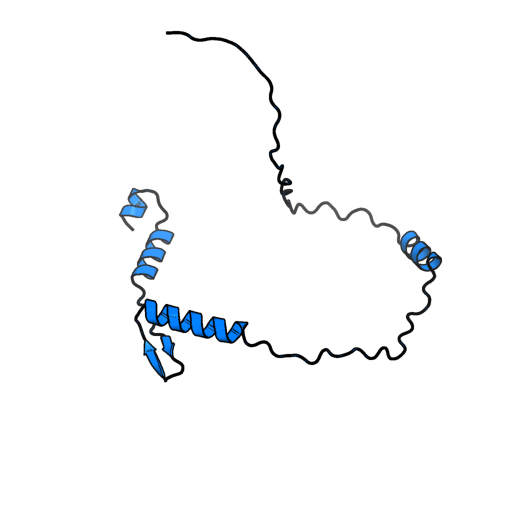 594 O O . PRO A 1 73 ? -18.377 -3.568 44.969 1.00 68.38 73 PRO A O 1
ATOM 597 N N . PRO A 1 74 ? -19.878 -3.304 46.628 1.00 70.75 74 PRO A N 1
ATOM 598 C CA . PRO A 1 74 ? -19.091 -2.295 47.314 1.00 70.75 74 PRO A CA 1
ATOM 599 C C . PRO A 1 74 ? -17.802 -2.947 47.821 1.00 70.75 74 PRO A C 1
ATOM 601 O O . PRO A 1 74 ? -17.761 -3.514 48.909 1.00 70.75 74 PRO A O 1
ATOM 604 N N . VAL A 1 75 ? -16.747 -2.900 47.009 1.00 74.75 75 VAL A N 1
ATOM 605 C CA . VAL A 1 75 ? -15.429 -3.383 47.398 1.00 74.75 75 VAL A CA 1
ATOM 606 C C . VAL A 1 75 ? -14.879 -2.354 48.370 1.00 74.75 75 VAL A C 1
ATOM 608 O O . VAL A 1 75 ? -14.581 -1.214 48.002 1.00 74.75 75 VAL A O 1
ATOM 611 N N . LEU A 1 76 ? -14.786 -2.736 49.640 1.00 82.12 76 LEU A N 1
ATOM 612 C CA . LEU A 1 76 ? -14.264 -1.844 50.660 1.00 82.12 76 LEU A CA 1
ATOM 613 C C . LEU A 1 76 ? -12.789 -1.569 50.364 1.00 82.12 76 LEU A C 1
ATOM 615 O O . LEU A 1 76 ? -12.000 -2.483 50.129 1.00 82.12 76 LEU A O 1
ATOM 619 N N . LEU A 1 77 ? -12.376 -0.304 50.438 1.00 81.12 77 LEU A N 1
ATOM 620 C CA . LEU A 1 77 ? -10.974 0.069 50.228 1.00 81.12 77 LEU A CA 1
ATOM 621 C C . LEU A 1 77 ? -10.031 -0.673 51.198 1.00 81.12 77 LEU A C 1
ATOM 623 O O . LEU A 1 77 ? -8.870 -0.921 50.874 1.00 81.12 77 LEU A O 1
ATOM 627 N N . SER A 1 78 ? -10.535 -1.058 52.375 1.00 80.00 78 SER A N 1
ATOM 628 C CA . SER A 1 78 ? -9.841 -1.916 53.338 1.00 80.00 78 SER A CA 1
ATOM 629 C C . SER A 1 78 ? -9.555 -3.317 52.797 1.00 80.00 78 SER A C 1
ATOM 631 O O . SER A 1 78 ? -8.472 -3.835 53.041 1.00 80.00 78 SER A O 1
ATOM 633 N N . GLU A 1 79 ? -10.473 -3.909 52.037 1.00 83.88 79 GLU A N 1
ATOM 634 C CA . GLU A 1 79 ? -10.314 -5.226 51.413 1.00 83.88 79 GLU A CA 1
ATOM 635 C C . GLU A 1 79 ? -9.280 -5.181 50.285 1.00 83.88 79 GLU A C 1
ATOM 637 O O . GLU A 1 79 ? -8.406 -6.040 50.217 1.00 83.88 79 GLU A O 1
ATOM 642 N N . ILE A 1 80 ? -9.284 -4.112 49.481 1.00 85.81 80 ILE A N 1
ATOM 643 C CA . ILE A 1 80 ? -8.272 -3.878 48.437 1.00 85.81 80 ILE A CA 1
ATOM 644 C C . ILE A 1 80 ? -6.882 -3.750 49.065 1.00 85.81 80 ILE A C 1
ATOM 646 O O . ILE A 1 80 ? -5.926 -4.396 48.636 1.00 85.81 80 ILE A O 1
ATOM 650 N N . ARG A 1 81 ? -6.764 -2.941 50.124 1.00 87.19 81 ARG A N 1
ATOM 651 C CA . ARG A 1 81 ? -5.507 -2.776 50.868 1.00 87.19 81 ARG A CA 1
ATOM 652 C C . ARG A 1 81 ? -5.054 -4.089 51.503 1.00 87.19 81 ARG A C 1
ATOM 654 O O . ARG A 1 81 ? -3.866 -4.411 51.456 1.00 87.19 81 ARG A O 1
ATOM 661 N N . HIS A 1 82 ? -5.983 -4.849 52.078 1.00 87.44 82 HIS A N 1
ATOM 662 C CA . HIS A 1 82 ? -5.694 -6.147 52.676 1.00 87.44 82 HIS A CA 1
ATOM 663 C C . HIS A 1 82 ? -5.219 -7.161 51.629 1.00 87.44 82 HIS A C 1
ATOM 665 O O . HIS A 1 82 ? -4.180 -7.780 51.820 1.00 87.44 82 HIS A O 1
ATOM 671 N N . ALA A 1 83 ? -5.888 -7.258 50.480 1.00 87.00 83 ALA A N 1
ATOM 672 C CA . ALA A 1 83 ? -5.482 -8.129 49.384 1.00 87.00 83 ALA A CA 1
ATOM 673 C C . ALA A 1 83 ? -4.076 -7.777 48.869 1.00 87.00 83 ALA A C 1
ATOM 675 O O . ALA A 1 83 ? -3.212 -8.650 48.824 1.00 87.00 83 ALA A O 1
ATOM 676 N N . ILE A 1 84 ? -3.802 -6.497 48.580 1.00 85.50 84 ILE A N 1
ATOM 677 C CA . ILE A 1 84 ? -2.487 -6.033 48.099 1.00 85.50 84 ILE A CA 1
ATOM 678 C C . ILE A 1 84 ? -1.379 -6.339 49.116 1.00 85.50 84 ILE A C 1
ATOM 680 O O . ILE A 1 84 ? -0.312 -6.817 48.741 1.00 85.50 84 ILE A O 1
ATOM 684 N N . SER A 1 85 ? -1.632 -6.092 50.404 1.00 83.19 85 SER A N 1
ATOM 685 C CA . SER A 1 85 ? -0.662 -6.370 51.475 1.00 83.19 85 SER A CA 1
ATOM 686 C C . SER A 1 85 ? -0.493 -7.860 51.784 1.00 83.19 85 SER A C 1
ATOM 688 O O . SER A 1 85 ? 0.579 -8.266 52.226 1.00 83.19 85 SER A O 1
ATOM 690 N N . SER A 1 86 ? -1.518 -8.683 51.538 1.00 81.62 86 SER A N 1
ATOM 691 C CA . SER A 1 86 ? -1.482 -10.131 51.786 1.00 81.62 86 SER A CA 1
ATOM 692 C C . SER A 1 86 ? -0.660 -10.899 50.749 1.00 81.62 86 SER A C 1
ATOM 694 O O . SER A 1 86 ? -0.156 -11.991 51.027 1.00 81.62 86 SER A O 1
ATOM 696 N N . VAL A 1 87 ? -0.486 -10.334 49.552 1.00 79.69 87 VAL A N 1
ATOM 697 C CA . VAL A 1 87 ? 0.332 -10.945 48.508 1.00 79.69 87 VAL A CA 1
ATOM 698 C C . VAL A 1 87 ? 1.804 -10.769 48.872 1.00 79.69 87 VAL A C 1
ATOM 700 O O . VAL A 1 87 ? 2.363 -9.675 48.822 1.00 79.69 87 VAL A O 1
ATOM 703 N N . LYS A 1 88 ? 2.468 -11.881 49.206 1.00 82.50 88 LYS A N 1
ATOM 704 C CA . LYS A 1 88 ? 3.924 -11.918 49.369 1.00 82.50 88 LYS A CA 1
ATOM 705 C C . LYS A 1 88 ? 4.573 -11.512 48.045 1.00 82.50 88 LYS A C 1
ATOM 707 O O . LYS A 1 88 ? 4.494 -12.269 47.076 1.00 82.50 88 LYS A O 1
ATOM 712 N N . ILE A 1 89 ? 5.232 -10.350 48.021 1.00 77.25 89 ILE A N 1
ATOM 713 C CA . ILE A 1 89 ? 6.050 -9.904 46.887 1.00 77.25 89 ILE A CA 1
ATOM 714 C C . ILE A 1 89 ? 7.095 -10.994 46.650 1.00 77.25 89 ILE A C 1
ATOM 716 O O . ILE A 1 89 ? 8.023 -11.176 47.440 1.00 77.25 89 ILE A O 1
ATOM 720 N N . ARG A 1 90 ? 6.903 -11.791 45.597 1.00 72.25 90 ARG A N 1
ATOM 721 C CA . ARG A 1 90 ? 7.930 -12.727 45.155 1.00 72.25 90 ARG 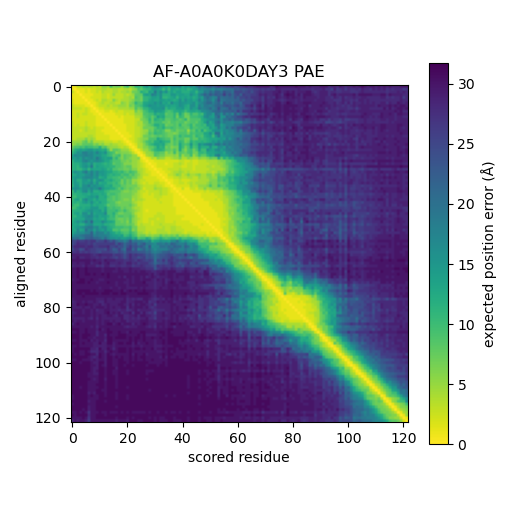A CA 1
ATOM 722 C C . ARG A 1 90 ? 9.103 -11.880 44.685 1.00 72.25 90 ARG A C 1
ATOM 724 O O . ARG A 1 90 ? 8.906 -10.910 43.956 1.00 72.25 90 ARG A O 1
ATOM 731 N N . THR A 1 91 ? 10.294 -12.233 45.163 1.00 66.12 91 THR A N 1
ATOM 732 C CA . THR A 1 91 ? 11.562 -11.637 44.752 1.00 66.12 91 THR A CA 1
ATOM 733 C C . THR A 1 91 ? 11.566 -11.433 43.245 1.00 66.12 91 THR A C 1
ATOM 735 O O . THR A 1 91 ? 11.207 -12.348 42.503 1.00 66.12 91 THR A O 1
ATOM 738 N N . VAL A 1 92 ? 11.928 -10.210 42.856 1.00 61.28 92 VAL A N 1
ATOM 739 C CA . VAL A 1 92 ? 12.069 -9.703 41.488 1.00 61.28 92 VAL A CA 1
ATOM 740 C C . VAL A 1 92 ? 12.426 -10.836 40.517 1.00 61.28 92 VAL A C 1
ATOM 742 O O . VAL A 1 92 ? 13.437 -11.509 40.746 1.00 61.28 92 VAL A O 1
ATOM 745 N N . PRO A 1 93 ? 11.624 -11.079 39.460 1.00 64.56 93 PRO A N 1
ATOM 746 C CA . PRO A 1 93 ? 12.048 -11.945 38.370 1.00 64.56 93 PRO A CA 1
ATOM 747 C C . PRO A 1 93 ? 13.410 -11.449 37.897 1.00 64.56 93 PRO A C 1
ATOM 749 O O . PRO A 1 93 ? 13.560 -10.254 37.641 1.00 64.56 93 PRO A O 1
ATOM 752 N N . SER A 1 94 ? 14.398 -12.348 37.882 1.00 64.06 94 SER A N 1
ATOM 753 C CA . SER A 1 94 ? 15.774 -12.065 37.462 1.00 64.06 94 SER A CA 1
ATOM 754 C C . SER A 1 94 ? 15.788 -11.085 36.285 1.00 64.06 94 SER A C 1
ATOM 756 O O . SER A 1 94 ? 14.986 -11.284 35.374 1.00 64.06 94 SER A O 1
ATOM 758 N N . PRO A 1 95 ? 16.667 -10.064 36.272 1.00 61.47 95 PRO A N 1
ATOM 759 C CA . PRO A 1 95 ? 16.709 -9.085 35.196 1.00 61.47 95 PRO A CA 1
ATOM 760 C C . PRO A 1 95 ? 16.960 -9.793 33.865 1.00 61.47 95 PRO A C 1
ATOM 762 O O . PRO A 1 95 ? 18.097 -10.141 33.532 1.00 61.47 95 PRO A O 1
ATOM 765 N N . ASP A 1 96 ? 15.893 -10.041 33.113 1.00 61.09 96 ASP A N 1
ATOM 766 C CA . ASP A 1 96 ? 16.013 -10.473 31.737 1.00 61.09 96 ASP A CA 1
ATOM 767 C C . ASP A 1 96 ? 16.643 -9.317 30.969 1.00 61.09 96 ASP A C 1
ATOM 769 O O . ASP A 1 96 ? 16.218 -8.163 31.043 1.00 61.09 96 ASP A O 1
ATOM 773 N N . ARG A 1 97 ? 17.733 -9.631 30.269 1.00 57.66 97 ARG A N 1
ATOM 774 C CA . ARG A 1 97 ? 18.581 -8.692 29.525 1.00 57.66 97 ARG A CA 1
ATOM 775 C C . ARG A 1 97 ? 17.896 -8.154 28.262 1.00 57.66 97 ARG A C 1
ATOM 777 O O . ARG A 1 97 ? 18.523 -8.070 27.208 1.00 57.66 97 ARG A O 1
ATOM 784 N N . THR A 1 98 ? 16.628 -7.770 28.324 1.00 53.44 98 THR A N 1
ATOM 785 C CA . THR A 1 98 ? 15.996 -6.997 27.254 1.00 53.44 98 THR A CA 1
ATOM 786 C C . THR A 1 98 ? 16.316 -5.528 27.476 1.00 53.44 98 THR A C 1
ATOM 788 O O . THR A 1 98 ? 15.568 -4.782 28.099 1.00 53.44 98 THR A O 1
ATOM 791 N N . ARG A 1 99 ? 17.495 -5.140 26.988 1.00 51.88 99 ARG A N 1
ATOM 792 C CA . ARG A 1 99 ? 17.930 -3.755 26.818 1.00 51.88 99 ARG A CA 1
ATOM 793 C C . ARG A 1 99 ? 16.887 -2.999 25.984 1.00 51.88 99 ARG A C 1
ATOM 795 O O . ARG A 1 99 ? 16.862 -3.140 24.766 1.00 51.88 99 ARG A O 1
ATOM 802 N N . SER A 1 100 ? 16.034 -2.216 26.635 1.00 49.53 100 SER A N 1
ATOM 803 C CA . SER A 1 100 ? 15.346 -1.082 26.020 1.00 49.53 100 SER A CA 1
ATOM 804 C C . SER A 1 100 ? 16.143 0.168 26.374 1.00 49.53 100 SER A C 1
ATOM 806 O O . SER A 1 100 ? 16.217 0.539 27.546 1.00 49.53 100 SER A O 1
ATOM 808 N N . GLU A 1 101 ? 16.790 0.769 25.379 1.00 48.38 101 GLU A N 1
ATOM 809 C CA . GLU A 1 101 ? 17.450 2.065 25.545 1.00 48.38 101 GLU A CA 1
ATOM 810 C C . GLU A 1 101 ? 16.399 3.130 25.912 1.00 48.38 101 GLU A C 1
ATOM 812 O O . GLU A 1 101 ? 15.320 3.136 25.313 1.00 48.38 101 GLU A O 1
ATOM 817 N N . PRO A 1 102 ? 16.674 4.028 26.871 1.00 45.50 102 PRO A N 1
ATOM 818 C CA . PRO A 1 102 ? 15.824 5.185 27.118 1.00 45.50 102 PRO A CA 1
ATOM 819 C C . PRO A 1 102 ? 15.979 6.215 25.991 1.00 45.50 102 PRO A C 1
ATOM 821 O O . PRO A 1 102 ? 17.076 6.714 25.745 1.00 45.50 102 PRO A O 1
ATOM 824 N N . GLU A 1 103 ? 14.869 6.543 25.333 1.00 49.16 103 GLU A N 1
ATOM 825 C CA . GLU A 1 103 ? 14.724 7.736 24.494 1.00 49.16 103 GLU A CA 1
ATOM 826 C C . GLU A 1 103 ? 14.889 8.988 25.378 1.00 49.16 103 GLU A C 1
ATOM 828 O O . GLU A 1 103 ? 14.162 9.163 26.362 1.00 49.16 103 GLU A O 1
ATOM 833 N N . GLU A 1 104 ? 15.863 9.846 25.061 1.00 49.47 104 GLU A N 1
ATOM 834 C CA . GLU A 1 104 ? 16.063 11.122 25.754 1.00 49.47 104 GLU A CA 1
ATOM 835 C C . GLU A 1 104 ? 14.898 12.099 25.489 1.00 49.47 104 GLU A C 1
ATOM 837 O O . GLU A 1 104 ? 14.426 12.211 24.354 1.00 49.47 104 GLU A O 1
ATOM 842 N N . PRO A 1 105 ? 14.442 12.874 26.495 1.00 37.59 105 PRO A N 1
ATOM 843 C CA . PRO A 1 105 ? 13.415 13.887 26.297 1.00 37.59 105 PRO A CA 1
ATOM 844 C C . PRO A 1 105 ? 13.958 15.097 25.530 1.00 37.59 105 PRO A C 1
ATOM 846 O O . PRO A 1 105 ? 14.962 15.699 25.908 1.00 37.59 105 PRO A O 1
ATOM 849 N N . PHE A 1 106 ? 13.223 15.499 24.495 1.00 41.97 106 PHE A N 1
ATOM 850 C CA . PHE A 1 106 ? 13.416 16.733 23.736 1.00 41.97 106 PHE A CA 1
ATOM 851 C C . PHE A 1 106 ? 13.595 17.959 24.651 1.00 41.97 106 PHE A C 1
ATOM 853 O O . PHE A 1 106 ? 12.639 18.444 25.259 1.00 41.97 106 PHE A O 1
ATOM 860 N N . ALA A 1 107 ? 14.811 18.506 24.702 1.00 40.44 107 ALA A N 1
ATOM 861 C CA . ALA A 1 107 ? 15.085 19.801 25.310 1.00 40.44 107 ALA A CA 1
ATOM 862 C C . ALA A 1 107 ? 14.860 20.928 24.284 1.00 40.44 107 ALA A C 1
ATOM 864 O O . ALA A 1 107 ? 15.562 21.054 23.282 1.00 40.44 107 ALA A O 1
ATOM 865 N N . SER A 1 108 ? 13.841 21.742 24.557 1.00 43.06 108 SER A N 1
ATOM 866 C CA . SER A 1 108 ? 13.497 22.990 23.865 1.00 43.06 108 SER A CA 1
ATOM 867 C C . SER A 1 108 ? 14.604 24.053 24.007 1.00 43.06 108 SER A C 1
ATOM 869 O O . SER A 1 108 ? 15.131 24.209 25.112 1.00 43.06 108 SER A O 1
ATOM 871 N N . PRO A 1 109 ? 14.944 24.846 22.968 1.00 39.78 109 PRO A N 1
ATOM 872 C CA . PRO A 1 109 ? 15.908 25.926 23.105 1.00 39.78 109 PRO A CA 1
ATOM 873 C C . PRO A 1 109 ? 15.194 27.266 23.334 1.00 39.78 109 PRO A C 1
ATOM 875 O O . PRO A 1 109 ? 14.689 27.896 22.399 1.00 39.78 109 PRO A O 1
ATOM 878 N N . HIS A 1 110 ? 15.224 27.766 24.571 1.00 33.16 110 HIS A N 1
ATOM 879 C CA . HIS A 1 110 ? 15.069 29.197 24.833 1.00 33.16 110 HIS A CA 1
ATOM 880 C C . HIS A 1 110 ? 16.275 29.782 25.575 1.00 33.16 110 HIS A C 1
ATOM 882 O O . HIS A 1 110 ? 16.924 29.145 26.396 1.00 33.16 110 HIS A O 1
ATOM 888 N N . LYS A 1 111 ? 16.608 30.986 25.110 1.00 46.50 111 LYS A N 1
ATOM 889 C CA . LYS A 1 111 ? 17.901 31.676 25.075 1.00 46.50 111 LYS A CA 1
ATOM 890 C C . LYS A 1 111 ? 18.406 32.107 26.445 1.00 46.50 111 LYS A C 1
ATOM 892 O O . LYS A 1 111 ? 17.594 32.577 27.223 1.00 46.50 111 LYS A O 1
ATOM 897 N N . HIS A 1 112 ? 19.729 32.188 26.620 1.00 36.88 112 HIS A N 1
ATOM 898 C CA . HIS A 1 112 ? 20.331 33.249 27.432 1.00 36.88 112 HIS A CA 1
ATOM 899 C C . HIS A 1 112 ? 21.689 33.722 26.889 1.00 36.88 112 HIS A C 1
ATOM 901 O O . HIS A 1 112 ? 22.588 32.950 26.576 1.00 36.88 112 HIS A O 1
ATOM 907 N N . THR A 1 113 ? 21.753 35.043 26.768 1.00 41.22 113 THR A N 1
ATOM 908 C CA . THR A 1 113 ? 22.870 35.950 26.511 1.00 41.22 113 THR A CA 1
ATOM 909 C C . THR A 1 113 ? 24.023 35.777 27.506 1.00 41.22 113 THR A C 1
ATOM 911 O O . THR A 1 113 ? 23.773 35.665 28.702 1.00 41.22 113 THR A O 1
ATOM 914 N N . GLY A 1 114 ? 25.274 35.878 27.044 1.00 39.12 114 GLY A N 1
ATOM 915 C CA . GLY A 1 114 ? 26.438 36.044 27.923 1.00 39.12 114 GLY A CA 1
ATOM 916 C C . GLY A 1 114 ? 27.757 36.180 27.161 1.00 39.12 114 GLY A C 1
ATOM 917 O O . GLY A 1 114 ? 28.158 35.263 26.458 1.00 39.12 114 GLY A O 1
ATOM 918 N N . LEU A 1 115 ? 28.391 37.348 27.286 1.00 41.06 115 LEU A N 1
ATOM 919 C CA . LEU A 1 115 ? 29.641 37.768 26.646 1.00 41.06 115 LEU A CA 1
ATOM 920 C C . LEU A 1 115 ? 30.865 36.905 27.013 1.00 41.06 115 LEU A C 1
ATOM 922 O O . LEU A 1 115 ? 31.013 36.491 28.159 1.00 41.06 115 LEU A O 1
ATOM 926 N N . GLY A 1 116 ? 31.809 36.787 26.075 1.00 42.25 116 GLY A N 1
ATOM 927 C CA . GLY A 1 116 ? 33.186 36.344 26.314 1.00 42.25 116 GLY A CA 1
ATOM 928 C C . GLY A 1 116 ? 34.114 36.879 25.219 1.00 42.25 116 GLY A C 1
ATOM 929 O O . GLY A 1 116 ? 33.961 36.529 24.055 1.00 42.25 116 GLY A O 1
ATOM 930 N N . LEU A 1 117 ? 35.001 37.796 25.601 1.00 47.41 117 LEU A N 1
ATOM 931 C CA . LEU A 1 117 ? 35.976 38.519 24.774 1.00 47.41 117 LEU A CA 1
ATOM 932 C C . LEU A 1 117 ? 37.155 37.630 24.313 1.00 47.41 117 LEU A C 1
ATOM 934 O O . LEU A 1 117 ? 37.368 36.568 24.892 1.00 47.41 117 LEU A O 1
ATOM 938 N N . HIS A 1 118 ? 37.974 38.188 23.397 1.00 39.28 118 HIS A N 1
ATOM 939 C CA . HIS A 1 118 ? 39.368 37.826 23.023 1.00 39.28 118 HIS A CA 1
ATOM 940 C C . HIS A 1 118 ? 39.511 36.829 21.849 1.00 39.28 118 HIS A C 1
ATOM 942 O O . HIS A 1 118 ? 38.849 35.804 21.847 1.00 39.28 118 HIS A O 1
ATOM 948 N N . THR A 1 119 ? 40.343 36.981 20.805 1.00 46.06 119 THR A N 1
ATOM 949 C CA . THR A 1 119 ? 41.345 37.963 20.321 1.00 46.06 119 THR A CA 1
ATOM 950 C C . THR A 1 119 ? 41.637 37.595 18.840 1.00 46.06 119 THR A C 1
ATOM 952 O O . THR A 1 119 ? 41.556 36.419 18.491 1.00 46.06 119 THR A O 1
ATOM 955 N N . LEU A 1 120 ? 41.956 38.561 17.964 1.00 48.84 120 LEU A N 1
ATOM 956 C CA . LEU A 1 120 ? 42.361 38.335 16.556 1.00 48.84 120 LEU A CA 1
ATOM 957 C C . LEU A 1 120 ? 43.841 37.920 16.433 1.00 48.84 120 LEU A C 1
ATOM 959 O O . LEU A 1 120 ? 44.643 38.299 17.287 1.00 48.84 120 LEU A O 1
ATOM 963 N N . PRO A 1 121 ? 44.232 37.281 15.317 1.00 54.56 121 PRO A N 1
ATOM 964 C CA . PRO A 1 121 ? 45.384 37.827 14.595 1.00 54.56 121 PRO A CA 1
ATOM 965 C C . PRO A 1 121 ? 45.217 37.828 13.063 1.00 54.56 121 PRO A C 1
ATOM 967 O O . PRO A 1 121 ? 44.593 36.936 12.486 1.00 54.56 121 PRO A O 1
ATOM 970 N N . VAL A 1 122 ? 45.825 38.836 12.430 1.00 52.31 122 VAL A N 1
ATOM 971 C CA . VAL A 1 122 ? 46.331 38.820 11.045 1.00 52.31 122 VAL A CA 1
ATOM 972 C C . VAL A 1 122 ? 47.846 38.898 11.143 1.00 52.31 122 VAL A C 1
ATOM 974 O O . VAL A 1 122 ? 48.310 39.673 12.012 1.00 52.31 122 VAL A O 1
#

Sequence (122 aa):
MVEAAEAGKSIRKAHRSFANYKNKMVALRRPDGTLTAYRKAMEKIIHEYYSDLFDSHVYLPLYEIKEDGYVAPPVLLSEIRHAISSVKIRTVPSPDRTRSEPEEPFASPHKHTGLGLHTLPV